Protein AF-A0A6G0Z7R0-F1 (afdb_monomer_lite)

Organism: Aphis craccivora (NCBI:txid307492)

Foldseek 3Di:
DDDDDDDDDDDPPVPPPPPDDDPPDDPPDDPDPDPDDPPPDDPPDPPDDPDVPCPPDPVPPPPDPVPPPDDLVVCQVVQLVVVVVVCVVVVHDCPPPVNVCVSSVVSVVVCVVPVCVVDDPVVVVVVPDD

pLDDT: mean 70.51, std 20.61, range [37.28, 98.38]

Radius of gyration: 33.24 Å; chains: 1; bounding box: 66×60×98 Å

InterPro domains:
  IPR001474 GTP cyclohydrolase I [PTHR11109] (44-123)
  IPR020602 GTP cyclohydrolase I domain [PF01227] (81-126)
  IPR043134 GTP cyclohydrolase I, N-terminal domain [G3DSA:1.10.286.10] (66-122)

Secondary structure (DSSP, 8-state):
------------GGGGGSS-PPPP----------------S-----TT---TT-TT-GGGS-S-----PPPTTTTHHHHHHHHHHHHHHTT--TTSTTTTTHHHHHHHHHHHHTGGGG--HHHHHTTS--

Sequence (130 aa):
MATTVSNGNGTDVVSLLKKNKPPALKKLASWKDENEFDDTGNPKTPRTSTTPGHEHCTFHHDLELDHKPPTREALLPDMTDSYKMLLSALGENPDRQGLLKTPERAAKAMLFFTKGYDQTLTAQVLCKTD

Structure (mmCIF, N/CA/C/O backbone):
data_AF-A0A6G0Z7R0-F1
#
_entry.id   AF-A0A6G0Z7R0-F1
#
loop_
_atom_site.group_PDB
_atom_site.id
_atom_site.type_symbol
_atom_site.label_atom_id
_atom_site.label_alt_id
_atom_site.label_comp_id
_atom_site.label_asym_id
_atom_site.label_entity_id
_atom_site.label_seq_id
_atom_site.pdbx_PDB_ins_code
_atom_site.Cartn_x
_atom_site.Cartn_y
_atom_site.Cartn_z
_atom_site.occupancy
_atom_site.B_iso_or_equiv
_atom_site.auth_seq_id
_atom_site.auth_comp_id
_atom_site.auth_asym_id
_atom_site.auth_atom_id
_atom_site.pdbx_PDB_model_num
ATOM 1 N N . MET A 1 1 ? 47.713 -17.989 66.431 1.00 45.84 1 MET A N 1
ATOM 2 C CA . MET A 1 1 ? 47.863 -19.310 65.789 1.00 45.84 1 MET A CA 1
ATOM 3 C C . MET A 1 1 ? 47.874 -19.085 64.289 1.00 45.84 1 MET A C 1
ATOM 5 O O . MET A 1 1 ? 46.858 -18.675 63.750 1.00 45.84 1 MET A O 1
ATOM 9 N N . ALA A 1 2 ? 49.042 -19.217 63.662 1.00 42.66 2 ALA A N 1
ATOM 10 C CA . ALA A 1 2 ? 49.194 -19.171 62.212 1.00 42.66 2 ALA A CA 1
ATOM 11 C C . ALA A 1 2 ? 49.087 -20.605 61.684 1.00 42.66 2 ALA A C 1
ATOM 13 O O . ALA A 1 2 ? 49.765 -21.491 62.205 1.00 42.66 2 ALA A O 1
ATOM 14 N N . THR A 1 3 ? 48.239 -20.824 60.683 1.00 56.22 3 THR A N 1
ATOM 15 C CA . THR A 1 3 ? 48.119 -22.109 59.989 1.00 56.22 3 THR A CA 1
ATOM 16 C C . THR A 1 3 ? 48.522 -21.917 58.534 1.00 56.22 3 THR A C 1
ATOM 18 O O . THR A 1 3 ? 48.097 -20.973 57.872 1.00 56.22 3 THR A O 1
ATOM 21 N N . THR A 1 4 ? 49.384 -22.817 58.082 1.00 52.50 4 THR A N 1
ATOM 22 C CA . THR A 1 4 ? 50.097 -22.819 56.806 1.00 52.50 4 THR A CA 1
ATOM 23 C C . THR A 1 4 ? 49.528 -23.916 55.884 1.00 52.50 4 THR A C 1
ATOM 25 O O . THR A 1 4 ? 49.108 -24.952 56.390 1.00 52.50 4 THR A O 1
ATOM 28 N N . VAL A 1 5 ? 49.670 -23.719 54.558 1.00 51.12 5 VAL A N 1
ATOM 29 C CA . VAL A 1 5 ? 49.604 -24.687 53.417 1.00 51.12 5 VAL A CA 1
ATOM 30 C C . VAL A 1 5 ? 48.183 -25.228 53.100 1.00 51.12 5 VAL A C 1
ATOM 32 O O . VAL A 1 5 ? 47.462 -25.657 53.985 1.00 51.12 5 VAL A O 1
ATOM 35 N N . SER A 1 6 ? 47.669 -25.246 51.862 1.00 46.50 6 SER A N 1
ATOM 36 C CA . SER A 1 6 ? 48.296 -25.816 50.664 1.00 46.50 6 SER A CA 1
ATOM 37 C C . SER A 1 6 ? 47.703 -25.341 49.333 1.00 46.50 6 SER A C 1
ATOM 39 O O . SER A 1 6 ? 46.499 -25.159 49.187 1.00 46.50 6 SER A O 1
ATOM 41 N N . ASN A 1 7 ? 48.612 -25.235 48.361 1.00 46.75 7 ASN A N 1
ATOM 42 C CA . ASN A 1 7 ? 48.421 -25.205 46.912 1.00 46.75 7 ASN A CA 1
ATOM 43 C C . ASN A 1 7 ? 47.394 -26.230 46.402 1.00 46.75 7 ASN A C 1
ATOM 45 O O . ASN A 1 7 ? 47.394 -27.376 46.849 1.00 46.75 7 ASN A O 1
ATOM 49 N N . GLY A 1 8 ? 46.643 -25.869 45.358 1.00 42.81 8 GLY A N 1
ATOM 50 C CA . GLY A 1 8 ? 45.856 -26.846 44.611 1.00 42.81 8 GLY A CA 1
ATOM 51 C C . GLY A 1 8 ? 45.019 -26.264 43.477 1.00 42.81 8 GLY A C 1
ATOM 52 O O . GLY A 1 8 ? 43.850 -25.964 43.665 1.00 42.81 8 GLY A O 1
ATOM 53 N N . ASN A 1 9 ? 45.628 -26.240 42.292 1.00 42.56 9 ASN A N 1
ATOM 54 C CA . ASN A 1 9 ? 45.001 -26.408 40.977 1.00 42.56 9 ASN A CA 1
ATOM 55 C C . ASN A 1 9 ? 44.260 -25.210 40.368 1.00 42.56 9 ASN A C 1
ATOM 57 O O . ASN A 1 9 ? 43.034 -25.115 40.371 1.00 42.56 9 ASN A O 1
ATOM 61 N N . GLY A 1 10 ? 45.047 -24.379 39.675 1.00 51.78 10 GLY A N 1
ATOM 62 C CA . GLY A 1 10 ? 44.566 -23.674 38.495 1.00 51.78 10 GLY A CA 1
ATOM 63 C C . GLY A 1 10 ? 44.028 -24.684 37.482 1.00 51.78 10 GLY A C 1
ATOM 64 O O . GLY A 1 10 ? 44.737 -25.592 37.051 1.00 51.78 10 GLY A O 1
ATOM 65 N N . THR A 1 11 ? 42.753 -24.547 37.139 1.00 53.03 11 THR A N 1
ATOM 66 C CA . THR A 1 11 ? 42.168 -25.237 35.994 1.00 53.03 11 THR A CA 1
ATOM 67 C C . THR A 1 11 ? 42.055 -24.220 34.871 1.00 53.03 11 THR A C 1
ATOM 69 O O . THR A 1 11 ? 41.204 -23.335 34.871 1.00 53.03 11 THR A O 1
ATOM 72 N N . ASP A 1 12 ? 42.997 -24.322 33.935 1.00 50.69 12 ASP A N 1
ATOM 73 C CA . ASP A 1 12 ? 42.991 -23.615 32.664 1.00 50.69 12 ASP A CA 1
ATOM 74 C C . ASP A 1 12 ? 41.655 -23.840 31.943 1.00 50.69 12 ASP A C 1
ATOM 76 O O . ASP A 1 12 ? 41.399 -24.895 31.352 1.00 50.69 12 ASP A O 1
ATOM 80 N N . VAL A 1 13 ? 40.815 -22.806 31.922 1.00 53.78 13 VAL A N 1
ATOM 81 C CA . VAL A 1 13 ? 39.567 -22.750 31.136 1.00 53.78 13 VAL A CA 1
ATOM 82 C C . VAL A 1 13 ? 39.806 -22.912 29.623 1.00 53.78 13 VAL A C 1
ATOM 84 O O . VAL A 1 13 ? 38.876 -23.151 28.858 1.00 53.78 13 VAL A O 1
ATOM 87 N N . VAL A 1 14 ? 41.069 -22.864 29.189 1.00 56.28 14 VAL A N 1
ATOM 88 C CA . VAL A 1 14 ? 41.532 -23.086 27.810 1.00 56.28 14 VAL A CA 1
ATOM 89 C C . VAL A 1 14 ? 41.363 -24.552 27.355 1.00 56.28 14 VAL A C 1
ATOM 91 O O . VAL A 1 14 ? 41.351 -24.838 26.157 1.00 56.28 14 VAL A O 1
ATOM 94 N N . SER A 1 15 ? 41.170 -25.499 28.279 1.00 52.41 15 SER A N 1
ATOM 95 C CA . SER A 1 15 ? 41.087 -26.943 27.985 1.00 52.41 15 SER A CA 1
ATOM 96 C C . SER A 1 15 ? 39.715 -27.426 27.466 1.00 52.41 15 SER A C 1
ATOM 98 O O . SER A 1 15 ? 39.626 -28.459 26.798 1.00 52.41 15 SER A O 1
ATOM 100 N N . LEU A 1 16 ? 38.632 -26.673 27.692 1.00 53.16 16 LEU A N 1
ATOM 101 C CA . LEU A 1 16 ? 37.263 -27.124 27.379 1.00 53.16 16 LEU A CA 1
ATOM 102 C C . LEU A 1 16 ? 36.796 -26.856 25.935 1.00 53.16 16 LEU A C 1
ATOM 104 O O . LEU A 1 16 ? 35.736 -27.337 25.545 1.00 53.16 16 LEU A O 1
ATOM 108 N N . LEU A 1 17 ? 37.598 -26.180 25.101 1.00 57.62 17 LEU A N 1
ATOM 109 C CA . LEU A 1 17 ? 37.257 -25.891 23.696 1.00 57.62 17 LEU A CA 1
ATOM 110 C C . LEU A 1 17 ? 37.952 -26.820 22.678 1.00 57.62 17 LEU A C 1
ATOM 112 O O . LEU A 1 17 ? 37.962 -26.535 21.483 1.00 57.62 17 LEU A O 1
ATOM 116 N N . LYS A 1 18 ? 38.564 -27.937 23.103 1.00 57.69 18 LYS A N 1
ATOM 117 C CA . LYS A 1 18 ? 39.480 -28.698 22.224 1.00 57.69 18 LYS A CA 1
ATOM 118 C C . LYS A 1 18 ? 39.069 -30.118 21.831 1.00 57.69 18 LYS A C 1
ATOM 120 O O . LYS A 1 18 ? 39.929 -30.865 21.371 1.00 57.69 18 LYS A O 1
ATOM 125 N N . LYS A 1 19 ? 37.796 -30.521 21.950 1.00 60.41 19 LYS A N 1
ATOM 126 C CA . LYS A 1 19 ? 37.409 -31.912 21.609 1.00 60.41 19 LYS A CA 1
ATOM 127 C C . LYS A 1 19 ? 36.215 -32.164 20.696 1.00 60.41 19 LYS A C 1
ATOM 129 O O . LYS A 1 19 ? 35.975 -33.327 20.412 1.00 60.41 19 LYS A O 1
ATOM 134 N N . ASN A 1 20 ? 35.589 -31.152 20.099 1.00 53.03 20 ASN A N 1
ATOM 135 C CA . ASN A 1 20 ? 34.586 -31.403 19.058 1.00 53.03 20 ASN A CA 1
ATOM 136 C C . ASN A 1 20 ? 35.007 -30.736 17.748 1.00 53.03 20 ASN A C 1
ATOM 138 O O . ASN A 1 20 ? 34.547 -29.650 17.405 1.00 53.03 20 ASN A O 1
ATOM 142 N N . LYS A 1 21 ? 35.913 -31.389 17.010 1.00 53.50 21 LYS A N 1
ATOM 143 C CA . LYS A 1 21 ? 36.132 -31.047 15.602 1.00 53.50 21 LYS A CA 1
ATOM 144 C C . LYS A 1 21 ? 34.842 -31.419 14.860 1.00 53.50 21 LYS A C 1
ATOM 146 O O . LYS A 1 21 ? 34.454 -32.586 14.943 1.00 53.50 21 LYS A O 1
ATOM 151 N N . PRO A 1 22 ? 34.161 -30.488 14.172 1.00 58.34 22 PRO A N 1
ATOM 152 C CA . PRO A 1 22 ? 33.032 -30.868 13.339 1.00 58.34 22 PRO A CA 1
ATOM 153 C C . PRO A 1 22 ? 33.521 -31.873 12.285 1.00 58.34 22 PRO A C 1
ATOM 155 O O . PRO A 1 22 ? 34.684 -31.793 11.862 1.00 58.34 22 PRO A O 1
ATOM 158 N N . PRO A 1 23 ? 32.681 -32.839 11.874 1.00 62.16 23 PRO A N 1
ATOM 159 C CA . PRO A 1 23 ? 33.046 -33.747 10.799 1.00 62.16 23 PRO A CA 1
ATOM 160 C C . PRO A 1 23 ? 33.481 -32.920 9.588 1.00 62.16 23 PRO A C 1
ATOM 162 O O . PRO A 1 23 ? 32.877 -31.892 9.280 1.00 62.16 23 PRO A O 1
ATOM 165 N N . ALA A 1 24 ? 34.571 -33.341 8.942 1.00 64.44 24 ALA A N 1
ATOM 166 C CA . ALA A 1 24 ? 35.086 -32.665 7.763 1.00 64.44 24 ALA A CA 1
ATOM 167 C C . ALA A 1 24 ? 33.942 -32.479 6.760 1.00 64.44 24 ALA A C 1
ATOM 169 O O . ALA A 1 24 ? 33.289 -33.455 6.381 1.00 64.44 24 ALA A O 1
ATOM 170 N N . 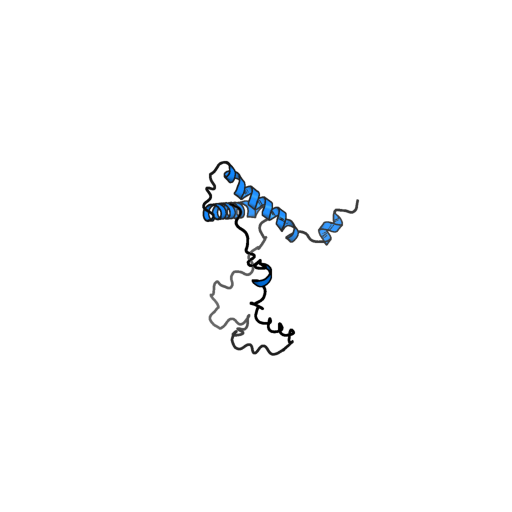LEU A 1 25 ? 33.694 -31.229 6.355 1.00 59.88 25 LEU A N 1
ATOM 171 C CA . LEU A 1 25 ? 32.793 -30.940 5.249 1.00 59.88 25 LEU A CA 1
ATOM 172 C C . LEU A 1 25 ? 33.288 -31.763 4.063 1.00 59.88 25 LEU A C 1
ATOM 174 O O . LEU A 1 25 ? 34.409 -31.571 3.583 1.00 59.88 25 LEU A O 1
ATOM 178 N N . LYS A 1 26 ? 32.472 -32.733 3.638 1.00 57.00 26 LYS A N 1
ATOM 179 C CA . LYS A 1 26 ? 32.718 -33.456 2.396 1.00 57.00 26 LYS A CA 1
ATOM 180 C C . LYS A 1 26 ? 32.849 -32.387 1.321 1.00 57.00 26 LYS A C 1
ATOM 182 O O . LYS A 1 26 ? 31.970 -31.538 1.198 1.00 57.00 26 LYS A O 1
ATOM 187 N N . LYS A 1 27 ? 33.992 -32.401 0.634 1.00 47.06 27 LYS A N 1
ATOM 188 C CA . LYS A 1 27 ? 34.348 -31.505 -0.466 1.00 47.06 27 LYS A CA 1
ATOM 189 C C . LYS A 1 27 ? 33.094 -31.273 -1.308 1.00 47.06 27 LYS A C 1
ATOM 191 O O . LYS A 1 27 ? 32.585 -32.237 -1.877 1.00 47.06 27 LYS A O 1
ATOM 196 N N . LEU A 1 28 ? 32.574 -30.040 -1.310 1.00 51.25 28 LEU A N 1
ATOM 197 C CA . LEU A 1 28 ? 31.496 -29.648 -2.210 1.00 51.25 28 LEU A CA 1
ATOM 198 C C . LEU A 1 28 ? 31.971 -30.057 -3.597 1.00 51.25 28 LEU A C 1
ATOM 200 O O . LEU A 1 28 ? 33.033 -29.612 -4.042 1.00 51.25 28 LEU A O 1
ATOM 204 N N . ALA A 1 29 ? 31.276 -31.033 -4.173 1.00 48.81 29 ALA A N 1
ATOM 205 C CA . ALA A 1 29 ? 31.665 -31.611 -5.434 1.00 48.81 29 ALA A CA 1
ATOM 206 C C . ALA A 1 29 ? 31.802 -30.463 -6.432 1.00 48.81 29 ALA A C 1
ATOM 208 O O . ALA A 1 29 ? 30.895 -29.647 -6.591 1.00 48.81 29 ALA A O 1
ATOM 209 N N . SER A 1 30 ? 32.995 -30.398 -7.024 1.00 38.28 30 SER A N 1
ATOM 210 C CA . SER A 1 30 ? 33.273 -29.708 -8.274 1.00 38.28 30 SER A CA 1
ATOM 211 C C . SER A 1 30 ? 32.035 -29.792 -9.147 1.00 38.28 30 SER A C 1
ATOM 213 O O . SER A 1 30 ? 31.529 -30.899 -9.339 1.00 38.28 30 SER A O 1
ATOM 215 N N . TRP A 1 31 ? 31.538 -28.647 -9.608 1.00 46.31 31 TRP A N 1
ATOM 216 C CA . TRP A 1 31 ? 30.410 -28.586 -10.524 1.00 46.31 31 TRP A CA 1
ATOM 217 C C . TRP A 1 31 ? 30.803 -29.445 -11.722 1.00 46.31 31 TRP A C 1
ATOM 219 O O . TRP A 1 31 ? 31.735 -29.112 -12.451 1.00 46.31 31 TRP A O 1
ATOM 229 N N . LYS A 1 32 ? 30.224 -30.640 -11.794 1.00 37.28 32 LYS A N 1
ATOM 230 C CA . LYS A 1 32 ? 30.399 -31.531 -12.922 1.00 37.28 32 LYS A CA 1
ATOM 231 C C . LYS A 1 32 ? 29.345 -31.107 -13.925 1.00 37.28 32 LYS A C 1
ATOM 233 O O . LYS A 1 32 ? 28.154 -31.219 -13.639 1.00 37.28 32 LYS A O 1
ATOM 238 N N . ASP A 1 33 ? 29.809 -30.592 -15.054 1.00 49.84 33 ASP A N 1
ATOM 239 C CA . ASP A 1 33 ? 29.032 -30.531 -16.282 1.00 49.84 33 ASP A CA 1
ATOM 240 C C . ASP A 1 33 ? 28.740 -31.971 -16.722 1.00 49.84 33 ASP A C 1
ATOM 242 O O . ASP A 1 33 ? 29.501 -32.563 -17.481 1.00 49.84 33 ASP A O 1
ATOM 246 N N . GLU A 1 34 ? 27.657 -32.554 -16.213 1.00 45.78 34 GLU A N 1
ATOM 247 C CA . GLU A 1 34 ? 27.089 -33.781 -16.769 1.00 45.78 34 GLU A CA 1
ATOM 248 C C . GLU A 1 34 ? 25.832 -33.379 -17.542 1.00 45.78 34 GLU A C 1
ATOM 250 O O . GLU A 1 34 ? 24.730 -33.245 -17.005 1.00 45.78 34 GLU A O 1
ATOM 255 N N . ASN A 1 35 ? 26.047 -33.121 -18.831 1.00 53.44 35 ASN A N 1
ATOM 256 C CA . ASN A 1 35 ? 25.012 -33.122 -19.850 1.00 53.44 35 ASN A CA 1
ATOM 257 C C . ASN A 1 35 ? 24.425 -34.537 -19.962 1.00 53.44 35 ASN A C 1
ATOM 259 O O . ASN A 1 35 ? 24.814 -35.270 -20.860 1.00 53.44 35 ASN A O 1
ATOM 263 N N . GLU A 1 36 ? 23.508 -34.914 -19.070 1.00 51.75 36 GLU A N 1
ATOM 264 C CA . GLU A 1 36 ? 22.486 -35.941 -19.327 1.00 51.75 36 GLU A CA 1
ATOM 265 C C . GLU A 1 36 ? 21.384 -35.850 -18.257 1.00 51.75 36 GLU A C 1
ATOM 267 O O . GLU A 1 36 ? 21.331 -36.609 -17.292 1.00 51.75 36 GLU A O 1
ATOM 272 N N . PHE A 1 37 ? 20.511 -34.849 -18.391 1.00 52.91 37 PHE A N 1
ATOM 273 C CA . PHE A 1 37 ? 19.244 -34.830 -17.663 1.00 52.91 37 PHE A CA 1
ATOM 274 C C . PHE A 1 37 ? 18.294 -35.791 -18.384 1.00 52.91 37 PHE A C 1
ATOM 276 O O . PHE A 1 37 ? 17.694 -35.430 -19.398 1.00 52.91 37 PHE A O 1
ATOM 283 N N . ASP A 1 38 ? 18.211 -37.030 -17.899 1.00 54.12 38 ASP A N 1
ATOM 284 C CA . ASP A 1 38 ? 17.129 -37.949 -18.253 1.00 54.12 38 ASP A CA 1
ATOM 285 C C . ASP A 1 38 ? 15.811 -37.333 -17.756 1.00 54.12 38 ASP A C 1
ATOM 287 O O . ASP A 1 38 ? 15.472 -37.386 -16.574 1.00 54.12 38 ASP A O 1
ATOM 291 N N . ASP A 1 39 ? 15.114 -36.651 -18.666 1.00 55.62 39 ASP A N 1
ATOM 292 C CA . ASP A 1 39 ? 13.825 -35.991 -18.451 1.00 55.62 39 ASP A CA 1
ATOM 293 C C . ASP A 1 39 ? 12.709 -37.047 -18.393 1.00 55.62 39 ASP A C 1
ATOM 295 O O . ASP A 1 39 ? 11.793 -37.088 -19.220 1.00 55.62 39 ASP A O 1
ATOM 299 N N . THR A 1 40 ? 12.795 -37.957 -17.424 1.00 62.41 40 THR A N 1
ATOM 300 C CA . THR A 1 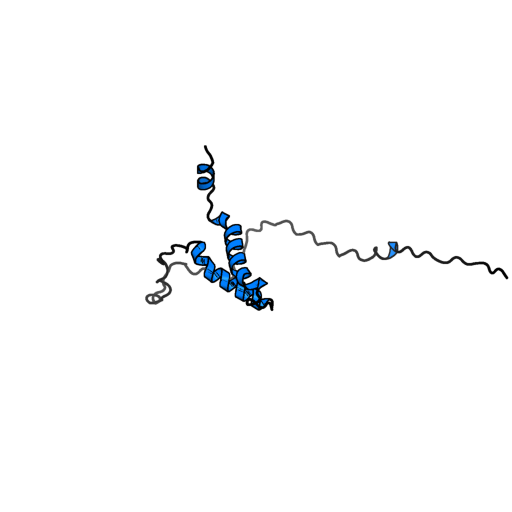40 ? 11.735 -38.916 -17.119 1.00 62.41 40 THR A CA 1
ATOM 301 C C . THR A 1 40 ? 10.708 -38.257 -16.205 1.00 62.41 40 THR A C 1
ATOM 303 O O . THR A 1 40 ? 10.678 -38.478 -14.996 1.00 62.41 40 THR A O 1
ATOM 306 N N . GLY A 1 41 ? 9.812 -37.452 -16.789 1.00 58.56 41 GLY A N 1
ATOM 307 C CA . GLY A 1 41 ? 8.540 -37.182 -16.110 1.00 58.56 41 GLY A CA 1
ATOM 308 C C . GLY A 1 41 ? 7.720 -35.959 -16.491 1.00 58.56 41 GLY A C 1
ATOM 309 O O . GLY A 1 41 ? 6.592 -35.876 -16.010 1.00 58.56 41 GLY A O 1
ATOM 310 N N . ASN A 1 42 ? 8.188 -35.031 -17.331 1.00 58.62 42 ASN A N 1
ATOM 311 C CA . ASN A 1 42 ? 7.306 -33.955 -17.790 1.00 58.62 42 ASN A CA 1
ATOM 312 C C . ASN A 1 42 ? 6.710 -34.303 -19.167 1.00 58.62 42 ASN A C 1
ATOM 314 O O . ASN A 1 42 ? 7.445 -34.301 -20.160 1.00 58.62 42 ASN A O 1
ATOM 318 N N . PRO A 1 43 ? 5.403 -34.613 -19.284 1.00 53.53 43 PRO A N 1
ATOM 319 C CA . PRO A 1 43 ? 4.798 -34.834 -20.587 1.00 53.53 43 PRO A CA 1
ATOM 320 C C . PRO A 1 43 ? 4.889 -33.539 -21.399 1.00 53.53 43 PRO A C 1
ATOM 322 O O . PRO A 1 43 ? 4.238 -32.539 -21.094 1.00 53.53 43 PRO A O 1
ATOM 325 N N . LYS A 1 44 ? 5.708 -33.561 -22.455 1.00 56.34 44 LYS A N 1
ATOM 326 C CA . LYS A 1 44 ? 5.758 -32.513 -23.477 1.00 56.34 44 LYS A CA 1
ATOM 327 C C . LYS A 1 44 ? 4.453 -32.566 -24.263 1.00 56.34 44 LYS A C 1
ATOM 329 O O . LYS A 1 44 ? 4.382 -33.175 -25.328 1.00 56.34 44 LYS A O 1
ATOM 334 N N . THR A 1 45 ? 3.397 -31.963 -23.727 1.00 51.03 45 THR A N 1
ATOM 335 C CA . THR A 1 45 ? 2.225 -31.656 -24.540 1.00 51.03 45 THR A CA 1
ATOM 336 C C . THR A 1 45 ? 2.669 -30.665 -25.622 1.00 51.03 45 THR A C 1
ATOM 338 O O . THR A 1 45 ? 3.403 -29.713 -25.327 1.00 51.03 45 THR A O 1
ATOM 341 N N . PRO A 1 46 ? 2.297 -30.870 -26.897 1.00 54.22 46 PRO A N 1
ATOM 342 C CA . PRO A 1 46 ? 2.481 -29.841 -27.905 1.00 54.22 46 PRO A CA 1
ATOM 343 C C . PRO A 1 46 ? 1.749 -28.591 -27.418 1.00 54.22 46 PRO A C 1
ATOM 345 O O . PRO A 1 46 ? 0.544 -28.637 -27.179 1.00 54.22 46 PRO A O 1
ATOM 348 N N . ARG A 1 47 ? 2.455 -27.465 -27.261 1.00 55.72 47 ARG A N 1
ATOM 349 C CA . ARG A 1 47 ? 1.820 -26.207 -26.824 1.00 55.72 47 ARG A CA 1
ATOM 350 C C . ARG A 1 47 ? 0.769 -25.680 -27.802 1.00 55.72 47 ARG A C 1
ATOM 352 O O . ARG A 1 47 ? 0.092 -24.713 -27.485 1.00 55.72 47 ARG A O 1
ATOM 359 N N . THR A 1 48 ? 0.613 -26.289 -28.972 1.00 55.12 48 THR A N 1
ATOM 360 C CA . THR A 1 48 ? -0.333 -25.849 -29.994 1.00 55.12 48 THR A CA 1
ATOM 361 C C . THR A 1 48 ? -0.787 -27.039 -30.837 1.00 55.12 48 THR A C 1
ATOM 363 O O . THR A 1 48 ? -0.378 -27.215 -31.981 1.00 55.12 48 THR A O 1
ATOM 366 N N . SER A 1 49 ? -1.629 -27.898 -30.288 1.00 50.09 49 SER A N 1
ATOM 367 C CA . SER A 1 49 ? -2.504 -28.704 -31.136 1.00 50.09 49 SER A CA 1
ATOM 368 C C . SER A 1 49 ? -3.785 -28.941 -30.370 1.00 50.09 49 SER A C 1
ATOM 370 O O . SER A 1 49 ? -3.868 -29.850 -29.547 1.00 50.09 49 SER A O 1
ATOM 372 N N . THR A 1 50 ? -4.752 -28.064 -30.608 1.00 54.03 50 THR A N 1
ATOM 373 C CA . THR A 1 50 ? -6.154 -28.258 -30.261 1.00 54.03 50 THR A CA 1
ATOM 374 C C . THR A 1 50 ? -6.542 -29.673 -30.677 1.00 54.03 50 THR A C 1
ATOM 376 O O . THR A 1 50 ? -6.637 -29.983 -31.864 1.00 54.03 50 THR A O 1
ATOM 379 N N . THR A 1 51 ? -6.693 -30.564 -29.704 1.00 56.34 51 THR A N 1
ATOM 380 C CA . THR A 1 51 ? -7.356 -31.846 -29.915 1.00 56.34 51 THR A CA 1
ATOM 381 C C . THR A 1 51 ? -8.761 -31.569 -30.464 1.00 56.34 51 THR A C 1
ATOM 383 O O . THR A 1 51 ? -9.395 -30.602 -30.024 1.00 56.34 51 THR A O 1
ATOM 386 N N . PRO A 1 52 ? -9.283 -32.383 -31.403 1.00 56.31 52 PRO A N 1
ATOM 387 C CA . PRO A 1 52 ? -10.686 -32.289 -31.801 1.00 56.31 52 PRO A CA 1
ATOM 388 C C . PRO A 1 52 ? -11.558 -32.419 -30.542 1.00 56.31 52 PRO A C 1
ATOM 390 O O . PRO A 1 52 ? -11.483 -33.438 -29.856 1.00 56.31 52 PRO A O 1
ATOM 393 N N . GLY A 1 53 ? -12.298 -31.361 -30.189 1.00 56.69 53 GLY A N 1
ATOM 394 C CA . GLY A 1 53 ? -13.106 -31.289 -28.960 1.00 56.69 53 GLY A CA 1
ATOM 395 C C . GLY A 1 53 ? -12.768 -30.162 -27.969 1.00 56.69 53 GLY A C 1
ATOM 396 O O . GLY A 1 53 ? -13.470 -30.024 -26.974 1.00 56.69 53 GLY A O 1
ATOM 397 N N . HIS A 1 54 ? -11.753 -29.325 -28.219 1.00 57.09 54 HIS A N 1
ATOM 398 C CA . HIS A 1 54 ? -11.464 -28.121 -27.406 1.00 57.09 54 HIS A CA 1
ATOM 399 C C . HIS A 1 54 ? -11.962 -26.820 -28.075 1.00 57.09 54 HIS A C 1
ATOM 401 O O . HIS A 1 54 ? -11.425 -25.735 -27.869 1.00 57.09 54 HIS A O 1
ATOM 407 N N . GLU A 1 55 ? -12.990 -26.934 -28.915 1.00 62.19 55 GLU A N 1
ATOM 408 C CA . GLU A 1 55 ? -13.545 -25.839 -29.727 1.00 62.19 55 GLU A CA 1
ATOM 409 C C . GLU A 1 55 ? -14.430 -24.862 -28.941 1.00 62.19 55 GLU A C 1
ATOM 411 O O . GLU A 1 55 ? -14.735 -23.779 -29.430 1.00 62.19 55 GLU A O 1
ATOM 416 N N . HIS A 1 56 ? -14.788 -25.209 -27.701 1.00 54.81 56 HIS A N 1
ATOM 417 C CA . HIS A 1 56 ? -15.623 -24.379 -26.829 1.00 54.81 56 HIS A CA 1
ATOM 418 C C . HIS A 1 56 ? -14.989 -24.039 -25.477 1.00 54.81 56 HIS A C 1
ATOM 420 O O . HIS A 1 56 ? -15.662 -23.522 -24.584 1.00 54.81 56 HIS A O 1
ATOM 426 N N . CYS A 1 57 ? -13.698 -24.311 -25.302 1.00 57.31 57 CYS A N 1
ATOM 427 C CA . CYS A 1 57 ? -13.033 -23.967 -24.058 1.00 57.31 57 CYS A CA 1
ATOM 428 C C . CYS A 1 57 ? -12.801 -22.458 -23.958 1.00 57.31 57 CYS A C 1
ATOM 430 O O . CYS A 1 57 ? -12.075 -21.857 -24.749 1.00 57.31 57 CYS A O 1
ATOM 432 N N . THR A 1 58 ? -13.370 -21.877 -22.904 1.00 55.97 58 THR A N 1
ATOM 433 C CA . THR A 1 58 ? -13.215 -20.478 -22.475 1.00 55.97 58 THR A CA 1
ATOM 434 C C . THR A 1 58 ? -11.763 -20.085 -22.190 1.00 55.97 58 THR A C 1
ATOM 436 O O . THR A 1 58 ? -11.457 -18.905 -22.095 1.00 55.97 58 THR A O 1
ATOM 439 N N . PHE A 1 59 ? -10.853 -21.061 -22.128 1.00 50.81 59 PHE A N 1
ATOM 440 C CA . PHE A 1 59 ? -9.413 -20.871 -21.953 1.00 50.81 59 PHE A CA 1
ATOM 441 C C . PHE A 1 59 ? -8.707 -20.218 -23.165 1.00 50.81 59 PHE A C 1
ATOM 443 O O . PHE A 1 59 ? -7.502 -19.987 -23.123 1.00 50.81 59 PHE A O 1
ATOM 450 N N . HIS A 1 60 ? -9.434 -19.922 -24.251 1.00 49.22 60 HIS A N 1
ATOM 451 C CA . HIS A 1 60 ? -8.923 -19.226 -25.443 1.00 49.22 60 HIS A CA 1
ATOM 452 C C . HIS A 1 60 ? -9.546 -17.838 -25.680 1.00 49.22 60 HIS A C 1
ATOM 454 O O . HIS A 1 60 ? -9.487 -17.325 -26.796 1.00 49.22 60 HIS A O 1
ATOM 460 N N . HIS A 1 61 ? -10.128 -17.204 -24.659 1.00 51.88 61 HIS A N 1
ATOM 461 C CA . HIS A 1 61 ? -10.595 -15.812 -24.753 1.00 51.88 61 HIS A CA 1
ATOM 462 C C . HIS A 1 61 ? -9.663 -14.776 -24.102 1.00 51.88 61 HIS A C 1
ATOM 464 O O . HIS A 1 61 ? -10.057 -13.629 -23.951 1.00 51.88 61 HIS A O 1
ATOM 470 N N . ASP A 1 62 ? -8.408 -15.132 -23.806 1.00 54.66 62 ASP A N 1
ATOM 471 C CA . ASP A 1 62 ? -7.547 -14.320 -22.927 1.00 54.66 62 ASP A CA 1
ATOM 472 C C . ASP A 1 62 ? -6.242 -13.798 -23.560 1.00 54.66 62 ASP A C 1
ATOM 474 O O . ASP A 1 62 ? -5.279 -13.532 -22.842 1.00 54.66 62 ASP A O 1
ATOM 478 N N . LEU A 1 63 ? -6.143 -13.642 -24.885 1.00 57.28 63 LEU A N 1
ATOM 479 C CA . LEU A 1 63 ? -4.902 -13.106 -25.488 1.00 57.28 63 LEU A CA 1
ATOM 480 C C . LEU A 1 63 ? -4.978 -11.688 -26.041 1.00 57.28 63 LEU A C 1
ATOM 482 O O . LEU A 1 63 ? -3.949 -11.152 -26.437 1.00 57.28 63 LEU A O 1
ATOM 486 N N . GLU A 1 64 ? -6.128 -11.034 -25.937 1.00 59.22 64 GLU A N 1
ATOM 487 C CA . GLU A 1 64 ? -6.215 -9.579 -26.076 1.00 59.22 64 GLU A CA 1
ATOM 488 C C . GLU A 1 64 ? -7.006 -9.012 -24.897 1.00 59.22 64 GLU A C 1
ATOM 490 O O . GLU A 1 64 ? -8.074 -8.425 -25.033 1.00 59.22 64 GLU A O 1
ATOM 495 N N . LEU A 1 65 ? -6.467 -9.197 -23.689 1.00 59.69 65 LEU A N 1
ATOM 496 C CA . LEU A 1 65 ? -6.672 -8.177 -22.673 1.00 59.69 65 LEU A CA 1
ATOM 497 C C . LEU A 1 65 ? -5.893 -6.962 -23.167 1.00 59.69 65 LEU A C 1
ATOM 499 O O . LEU A 1 65 ? -4.684 -7.068 -23.389 1.00 59.69 65 LEU A O 1
ATOM 503 N N . ASP A 1 66 ? -6.565 -5.825 -23.331 1.00 60.22 66 ASP A N 1
ATOM 504 C CA . ASP A 1 66 ? -5.936 -4.508 -23.410 1.00 60.22 66 ASP A CA 1
ATOM 505 C C . ASP A 1 66 ? -5.148 -4.271 -22.108 1.00 60.22 66 ASP A C 1
ATOM 507 O O . ASP A 1 66 ? -5.553 -3.532 -21.209 1.00 60.22 66 ASP A O 1
ATOM 511 N N . HIS A 1 67 ? -4.017 -4.960 -21.957 1.00 60.78 67 HIS A N 1
ATOM 512 C CA . HIS A 1 67 ? -3.097 -4.853 -20.842 1.00 60.78 67 HIS A CA 1
ATOM 513 C C . HIS A 1 67 ? -2.343 -3.540 -21.007 1.00 60.78 67 HIS A C 1
ATOM 515 O O . HIS A 1 67 ? -1.166 -3.486 -21.363 1.00 60.78 67 HIS A O 1
ATOM 521 N N . LYS A 1 68 ? -3.041 -2.446 -20.718 1.00 64.06 68 LYS A N 1
ATOM 522 C CA . LYS A 1 68 ? -2.400 -1.252 -20.201 1.00 64.06 68 LYS A CA 1
ATOM 523 C C . LYS A 1 68 ? -2.119 -1.554 -18.727 1.00 64.06 68 LYS A C 1
ATOM 525 O O . LYS A 1 68 ? -3.063 -1.520 -17.938 1.00 64.06 68 LYS A O 1
ATOM 530 N N . PRO A 1 69 ? -0.876 -1.894 -18.335 1.00 70.12 69 PRO A N 1
ATOM 531 C CA . PRO A 1 69 ? -0.576 -2.047 -16.921 1.00 70.12 69 PRO A CA 1
ATOM 532 C C . PRO A 1 69 ? -1.000 -0.755 -16.204 1.00 70.12 69 PRO A C 1
ATOM 534 O O . PRO A 1 69 ? -0.721 0.338 -16.721 1.00 70.12 69 PRO A O 1
ATOM 537 N N . PRO A 1 70 ? -1.729 -0.857 -15.079 1.00 78.94 70 PRO A N 1
ATOM 538 C CA . PRO A 1 70 ? -2.192 0.317 -14.358 1.00 78.94 70 PRO A CA 1
ATOM 539 C C . PRO A 1 70 ? -0.997 1.192 -13.969 1.00 78.94 70 PRO A C 1
ATOM 541 O O . PRO A 1 70 ? 0.103 0.695 -13.715 1.00 78.94 70 PRO A O 1
ATOM 544 N N . THR A 1 71 ? -1.192 2.513 -13.956 1.00 86.44 71 THR A N 1
ATOM 545 C CA . THR A 1 71 ? -0.124 3.429 -13.537 1.00 86.44 71 THR A CA 1
ATOM 546 C C . THR A 1 71 ? 0.222 3.183 -12.071 1.00 86.44 71 THR A C 1
ATOM 548 O O . THR A 1 71 ? -0.612 2.705 -11.302 1.00 86.44 71 THR A O 1
ATOM 551 N N . ARG A 1 72 ? 1.442 3.527 -11.645 1.00 86.44 72 ARG A N 1
ATOM 552 C CA . ARG A 1 72 ? 1.913 3.270 -10.270 1.00 86.44 72 ARG A CA 1
ATOM 553 C C . ARG A 1 72 ? 0.965 3.834 -9.209 1.00 86.44 72 ARG A C 1
ATOM 555 O O . ARG A 1 72 ? 0.777 3.233 -8.158 1.00 86.44 72 ARG A O 1
ATOM 562 N N . GLU A 1 73 ? 0.354 4.977 -9.492 1.00 86.81 73 GLU A N 1
ATOM 563 C CA . GLU A 1 73 ? -0.601 5.655 -8.618 1.00 86.81 73 GLU A CA 1
ATOM 564 C C . GLU A 1 73 ? -1.911 4.877 -8.489 1.00 86.81 73 GLU A C 1
ATOM 566 O O . GLU A 1 73 ? -2.512 4.879 -7.418 1.00 86.81 73 GLU A O 1
ATOM 571 N N . ALA A 1 74 ? -2.332 4.182 -9.547 1.00 91.00 74 ALA A N 1
ATOM 572 C CA . ALA A 1 74 ? -3.532 3.356 -9.532 1.00 91.00 74 ALA A CA 1
ATOM 573 C C . ALA A 1 74 ? -3.370 2.100 -8.657 1.00 91.00 74 ALA A C 1
ATOM 575 O O . ALA A 1 74 ? -4.367 1.591 -8.163 1.00 91.00 74 ALA A O 1
ATOM 576 N N . LEU A 1 75 ? -2.136 1.644 -8.395 1.00 92.12 75 LEU A N 1
ATOM 577 C CA . LEU A 1 75 ? -1.861 0.531 -7.472 1.00 92.12 75 LEU A CA 1
ATOM 578 C C . LEU A 1 75 ? -1.892 0.950 -5.992 1.00 92.12 75 LEU A C 1
ATOM 580 O O . LEU A 1 75 ? -1.903 0.091 -5.109 1.00 92.12 75 LEU A O 1
ATOM 584 N N . LEU A 1 76 ? -1.864 2.254 -5.686 1.00 95.12 76 LEU A N 1
ATOM 585 C CA . LEU A 1 76 ? -1.778 2.728 -4.300 1.00 95.12 76 LEU A CA 1
ATOM 586 C C . LEU A 1 76 ? -2.902 2.214 -3.385 1.00 95.12 76 LEU A C 1
ATOM 588 O O . LEU A 1 76 ? -2.565 1.836 -2.260 1.00 95.12 76 LEU A O 1
ATOM 592 N N . PRO A 1 77 ? -4.189 2.198 -3.789 1.00 96.50 77 PRO A N 1
ATOM 593 C CA . PRO A 1 77 ? -5.272 1.698 -2.940 1.00 96.50 77 PRO A CA 1
ATOM 594 C C . PRO A 1 77 ? -5.065 0.228 -2.553 1.00 96.50 77 PRO A C 1
ATOM 596 O O . PRO A 1 77 ? -4.999 -0.087 -1.365 1.00 96.50 77 PRO A O 1
ATOM 599 N N . ASP A 1 78 ? -4.818 -0.636 -3.537 1.00 96.81 78 ASP A N 1
ATOM 600 C CA . ASP A 1 78 ? -4.651 -2.080 -3.332 1.00 96.81 78 ASP A CA 1
ATOM 601 C C . ASP A 1 78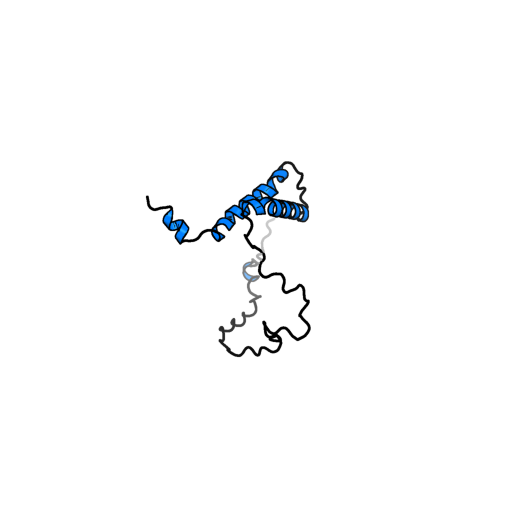 ? -3.427 -2.400 -2.462 1.00 96.81 78 ASP A C 1
ATOM 603 O O . ASP A 1 78 ? -3.474 -3.229 -1.545 1.00 96.81 78 ASP A O 1
ATOM 607 N N . MET A 1 79 ? -2.314 -1.696 -2.695 1.00 97.62 79 MET A N 1
ATOM 608 C CA . MET A 1 79 ? -1.118 -1.823 -1.860 1.00 97.62 79 MET A CA 1
ATOM 609 C C . MET A 1 79 ? -1.361 -1.321 -0.433 1.00 97.62 79 MET A C 1
ATOM 611 O O . MET A 1 79 ? -0.872 -1.921 0.525 1.00 97.62 79 MET A O 1
ATOM 615 N N . THR A 1 80 ? -2.112 -0.229 -0.271 1.00 98.06 80 THR A N 1
ATOM 616 C CA . THR A 1 80 ? -2.464 0.325 1.045 1.00 98.06 80 THR A CA 1
ATOM 617 C C . THR A 1 80 ? -3.287 -0.681 1.843 1.00 98.06 80 THR A C 1
ATOM 619 O O . THR A 1 80 ? -3.000 -0.908 3.020 1.00 98.06 80 THR A O 1
ATOM 622 N N . ASP A 1 81 ? -4.267 -1.329 1.220 1.00 98.06 81 ASP A N 1
ATOM 623 C CA . ASP A 1 81 ? -5.094 -2.327 1.897 1.00 98.06 81 ASP A CA 1
ATOM 624 C C . ASP A 1 81 ? -4.308 -3.602 2.219 1.00 98.06 81 ASP A C 1
ATOM 626 O O . ASP A 1 81 ? -4.410 -4.122 3.333 1.00 98.06 81 ASP A O 1
ATOM 630 N N . SER A 1 82 ? -3.402 -4.018 1.332 1.00 98.25 82 SER A N 1
ATOM 631 C CA . SER A 1 82 ? -2.455 -5.106 1.612 1.00 98.25 82 SER A CA 1
ATOM 632 C C . SER A 1 82 ? -1.588 -4.812 2.846 1.00 98.25 82 SER A C 1
ATOM 634 O O . SER A 1 82 ? -1.384 -5.678 3.700 1.00 98.25 82 SER A O 1
ATOM 636 N N . TYR A 1 83 ? -1.118 -3.570 3.002 1.00 98.38 83 TYR A N 1
ATOM 637 C CA . TYR 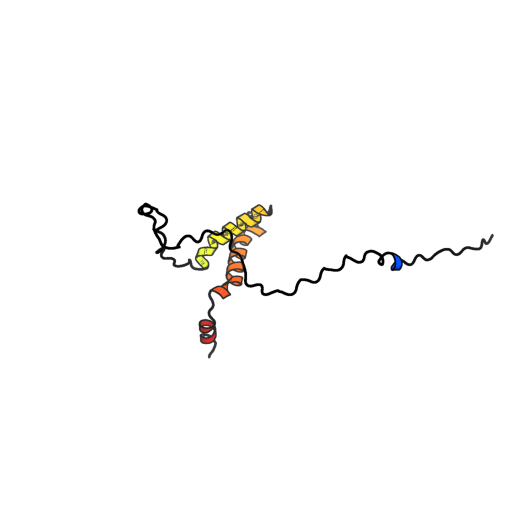A 1 83 ? -0.368 -3.154 4.189 1.00 98.38 83 TYR A CA 1
ATOM 638 C C . TYR A 1 83 ? -1.216 -3.103 5.463 1.00 98.38 83 TYR A C 1
ATOM 640 O O . TYR A 1 83 ? -0.704 -3.436 6.534 1.00 98.38 83 TYR A O 1
ATOM 648 N N . LYS A 1 84 ? -2.497 -2.720 5.381 1.00 98.00 84 LYS A N 1
ATOM 649 C CA . LYS A 1 84 ? -3.415 -2.821 6.530 1.00 98.00 84 LYS A CA 1
ATOM 650 C C . LYS A 1 84 ? -3.569 -4.273 6.970 1.00 98.00 84 LYS A C 1
ATOM 652 O O . LYS A 1 84 ? -3.419 -4.555 8.156 1.00 98.00 84 LYS A O 1
ATOM 657 N N . MET A 1 85 ? -3.796 -5.186 6.022 1.00 98.12 85 MET A N 1
ATOM 658 C CA . MET A 1 85 ? -3.899 -6.620 6.304 1.00 98.12 85 MET A CA 1
ATOM 659 C C . MET A 1 85 ? -2.623 -7.163 6.948 1.00 98.12 85 MET A C 1
ATOM 661 O O . MET A 1 85 ? -2.701 -7.917 7.915 1.00 98.12 85 MET A O 1
ATOM 665 N N . LEU A 1 86 ? -1.452 -6.744 6.458 1.00 98.25 86 LEU A N 1
ATOM 666 C CA . LEU A 1 86 ? -0.168 -7.123 7.043 1.00 98.25 86 LEU A CA 1
ATOM 667 C C . LEU A 1 86 ? -0.049 -6.672 8.505 1.00 98.25 86 LEU A C 1
ATOM 669 O O . LEU A 1 86 ? 0.356 -7.464 9.350 1.00 98.25 86 LEU A O 1
ATOM 673 N N . LEU A 1 87 ? -0.422 -5.429 8.823 1.00 97.69 87 LEU A N 1
ATOM 674 C CA . LEU A 1 87 ? -0.408 -4.932 10.205 1.00 97.69 87 LEU A CA 1
ATOM 675 C C . LEU A 1 87 ? -1.348 -5.751 11.100 1.00 97.69 87 LEU A C 1
ATOM 677 O O . LEU A 1 87 ? -0.943 -6.177 12.180 1.00 97.69 87 LEU A O 1
ATOM 681 N N . SER A 1 88 ? -2.561 -6.045 10.628 1.00 97.25 88 SER A N 1
ATOM 682 C CA . SER A 1 88 ? -3.498 -6.905 11.357 1.00 97.25 88 SER A CA 1
ATOM 683 C C . SER A 1 88 ? -2.953 -8.320 11.569 1.00 97.25 88 SER A C 1
ATOM 685 O O . SER A 1 88 ? -3.100 -8.873 12.656 1.00 97.25 88 SER A O 1
ATOM 687 N N . ALA A 1 89 ? -2.272 -8.897 10.574 1.00 98.06 89 ALA A N 1
ATOM 688 C CA . ALA A 1 89 ? -1.650 -10.219 10.682 1.00 98.06 89 ALA A CA 1
ATOM 689 C C . ALA A 1 89 ? -0.501 -10.260 11.706 1.00 98.06 89 ALA A C 1
ATOM 691 O O . ALA A 1 89 ? -0.246 -11.304 12.302 1.00 98.06 89 ALA A O 1
ATOM 692 N N . LEU A 1 90 ? 0.165 -9.127 11.945 1.00 97.62 90 LEU A N 1
ATOM 693 C CA . LEU A 1 90 ? 1.183 -8.976 12.988 1.00 97.62 90 LEU A CA 1
ATOM 694 C C . LEU A 1 90 ? 0.589 -8.781 14.395 1.00 97.62 90 LEU A C 1
ATOM 696 O O . LEU A 1 90 ? 1.340 -8.734 15.366 1.00 97.62 90 LEU A O 1
ATOM 700 N N . GLY A 1 91 ? -0.738 -8.674 14.521 1.00 97.62 91 GLY A N 1
ATOM 701 C CA . GLY A 1 91 ? -1.420 -8.390 15.786 1.00 97.62 91 GLY A CA 1
ATOM 702 C C . GLY A 1 91 ? -1.469 -6.903 16.152 1.00 97.62 91 GLY A C 1
ATOM 703 O O . GLY A 1 91 ? -1.820 -6.567 17.282 1.00 97.62 91 GLY A O 1
ATOM 704 N N . GLU A 1 92 ? -1.134 -6.005 15.221 1.00 97.50 92 GLU A N 1
ATOM 705 C CA . GLU A 1 92 ? -1.254 -4.559 15.418 1.00 97.50 92 GLU A CA 1
ATOM 706 C C . GLU A 1 92 ? -2.684 -4.068 15.150 1.00 97.50 92 GLU A C 1
ATOM 708 O O . GLU A 1 92 ? -3.430 -4.644 14.355 1.00 97.50 92 GLU A O 1
ATOM 713 N N . ASN A 1 93 ? -3.058 -2.949 15.780 1.00 96.50 93 ASN A N 1
ATOM 714 C CA . ASN A 1 93 ? -4.325 -2.272 15.504 1.00 96.50 93 ASN A CA 1
ATOM 715 C C . ASN A 1 93 ? -4.130 -1.173 14.431 1.00 96.50 93 ASN A C 1
ATOM 717 O O . ASN A 1 93 ? -3.559 -0.123 14.756 1.00 96.50 93 ASN A O 1
ATOM 721 N N . PRO A 1 94 ? -4.614 -1.358 13.184 1.00 95.31 94 PRO A N 1
ATOM 722 C CA . PRO A 1 94 ? -4.450 -0.375 12.108 1.00 95.31 94 PRO A CA 1
ATOM 723 C C . PRO A 1 94 ? -5.174 0.956 12.375 1.00 95.31 94 PRO A C 1
ATOM 725 O O . PRO A 1 94 ? -4.733 1.989 11.869 1.00 95.31 94 PRO A O 1
ATOM 728 N N . ASP A 1 95 ? -6.211 0.964 13.220 1.00 95.75 95 ASP A N 1
ATOM 729 C CA . ASP A 1 95 ? -6.984 2.166 13.570 1.00 95.75 95 ASP A CA 1
ATOM 730 C C . ASP A 1 95 ? -6.317 3.017 14.663 1.00 95.75 95 ASP A C 1
ATOM 732 O O . ASP A 1 95 ? -6.785 4.102 15.022 1.00 95.75 95 ASP A O 1
ATOM 736 N N . ARG A 1 96 ? -5.184 2.558 15.210 1.00 97.06 96 ARG A N 1
ATOM 737 C CA . ARG A 1 96 ? -4.403 3.326 16.182 1.00 97.06 96 ARG A CA 1
ATOM 738 C C . ARG A 1 96 ? -3.911 4.627 15.541 1.00 97.06 96 ARG A C 1
ATOM 740 O O . ARG A 1 96 ? -3.353 4.607 14.449 1.00 97.06 96 ARG A O 1
ATOM 747 N N . GLN A 1 97 ? -3.991 5.751 16.263 1.00 95.69 97 GLN A N 1
ATOM 748 C CA . GLN A 1 97 ? -3.614 7.089 15.764 1.00 95.69 97 GLN A CA 1
ATOM 749 C C . GLN A 1 97 ? -2.247 7.132 15.044 1.00 95.69 97 GLN A C 1
ATOM 751 O O . GLN A 1 97 ? -2.103 7.802 14.023 1.00 95.69 97 GLN A O 1
ATOM 756 N N . GLY A 1 98 ? -1.243 6.403 15.549 1.00 96.19 98 GLY A N 1
ATOM 757 C CA . GLY A 1 98 ? 0.092 6.331 14.937 1.00 96.19 98 GLY A CA 1
ATOM 758 C C . GLY A 1 98 ? 0.180 5.485 13.658 1.00 96.19 98 GLY A C 1
ATOM 759 O O . GLY A 1 98 ? 1.127 5.648 12.885 1.00 96.19 98 GLY A O 1
ATOM 760 N N . LEU A 1 99 ? -0.790 4.597 13.428 1.00 97.31 99 LEU A N 1
ATOM 761 C CA . LEU A 1 99 ? -0.831 3.648 12.316 1.00 97.31 99 LEU A CA 1
ATOM 762 C C . LEU A 1 99 ? -1.792 4.055 11.197 1.00 97.31 99 LEU A C 1
ATOM 764 O O . LEU A 1 99 ? -1.584 3.597 10.081 1.00 97.31 99 LEU A O 1
ATOM 768 N N . LEU A 1 100 ? -2.733 4.978 11.426 1.00 97.12 100 LEU A N 1
ATOM 769 C CA . LEU A 1 100 ? -3.724 5.397 10.418 1.00 97.12 100 LEU A CA 1
ATOM 770 C C . LEU A 1 100 ? -3.120 5.735 9.043 1.00 97.12 100 LEU A C 1
ATOM 772 O O . LEU A 1 100 ? -3.670 5.380 8.007 1.00 97.12 100 LEU A O 1
ATOM 776 N N . LYS A 1 101 ? -1.960 6.405 9.023 1.00 97.56 101 LYS A N 1
ATOM 777 C CA . LYS A 1 101 ? -1.251 6.776 7.783 1.00 97.56 101 LYS A CA 1
ATOM 778 C C . LYS A 1 101 ? -0.129 5.810 7.393 1.00 97.56 101 LYS A C 1
ATOM 780 O O . LYS A 1 101 ? 0.504 5.999 6.358 1.00 97.56 101 LYS A O 1
ATOM 785 N N . THR A 1 102 ? 0.178 4.809 8.215 1.00 98.12 102 THR A N 1
ATOM 786 C CA . THR A 1 102 ? 1.272 3.863 7.949 1.00 98.12 102 THR A CA 1
ATOM 787 C C . THR A 1 102 ? 1.065 3.069 6.659 1.00 98.12 102 THR A C 1
ATOM 789 O O . THR A 1 102 ? 2.012 3.045 5.874 1.00 98.12 102 THR A O 1
ATOM 792 N N . PRO A 1 103 ? -0.119 2.491 6.379 1.00 98.06 103 PRO A N 1
ATOM 793 C CA . PRO A 1 103 ? -0.326 1.707 5.165 1.00 98.06 103 PRO A CA 1
ATOM 794 C C . PRO A 1 103 ? -0.091 2.513 3.882 1.00 98.06 103 PRO A C 1
ATOM 796 O O . PRO A 1 103 ? 0.628 2.067 2.993 1.00 98.06 103 PRO A O 1
ATOM 799 N N . GLU A 1 104 ? -0.596 3.748 3.832 1.00 97.44 104 GLU A N 1
ATOM 800 C CA . GLU A 1 104 ? -0.425 4.642 2.681 1.00 97.44 104 GLU A CA 1
ATOM 801 C C . GLU A 1 104 ? 1.049 5.043 2.491 1.00 97.44 104 GLU A C 1
ATOM 803 O O . GLU A 1 104 ? 1.579 5.022 1.378 1.00 97.44 104 GLU A O 1
ATOM 8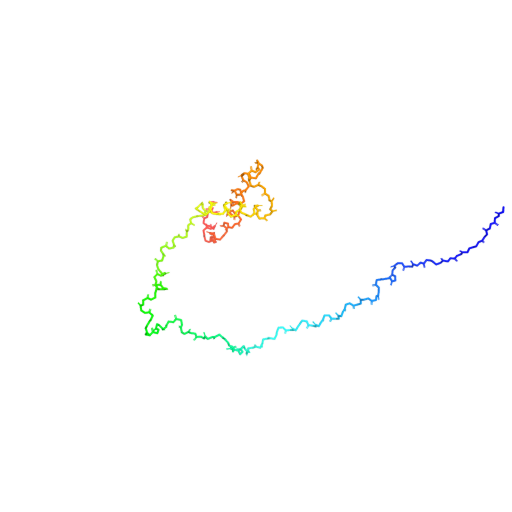08 N N . ARG A 1 105 ? 1.747 5.384 3.586 1.00 98.12 105 ARG A N 1
ATOM 809 C CA . ARG A 1 105 ? 3.182 5.716 3.540 1.00 98.12 105 ARG A CA 1
ATOM 810 C C . ARG A 1 105 ? 4.023 4.524 3.096 1.00 98.12 105 ARG A C 1
ATOM 812 O O . ARG A 1 105 ? 4.955 4.713 2.320 1.00 98.12 105 ARG A O 1
ATOM 819 N N . ALA A 1 106 ? 3.708 3.326 3.581 1.00 98.06 106 ALA A N 1
ATOM 820 C CA . ALA A 1 106 ? 4.417 2.104 3.226 1.00 98.06 106 ALA A CA 1
ATOM 821 C C . ALA A 1 106 ? 4.227 1.765 1.741 1.00 98.06 106 ALA A C 1
ATOM 823 O O . ALA A 1 106 ? 5.214 1.541 1.041 1.00 98.06 106 ALA A O 1
ATOM 824 N N . ALA A 1 107 ? 2.993 1.844 1.231 1.00 97.94 107 ALA A N 1
ATOM 825 C CA . ALA A 1 107 ? 2.701 1.670 -0.191 1.00 97.94 107 ALA A CA 1
ATOM 826 C C . ALA A 1 107 ? 3.487 2.667 -1.062 1.00 97.94 107 ALA A C 1
ATOM 828 O O . ALA A 1 107 ? 4.194 2.266 -1.988 1.00 97.94 107 ALA A O 1
ATOM 829 N N . LYS A 1 108 ? 3.460 3.962 -0.713 1.00 96.94 108 LYS A N 1
ATOM 830 C CA . LYS A 1 108 ? 4.234 5.005 -1.412 1.00 96.94 108 LYS A CA 1
ATOM 831 C C . LYS A 1 108 ? 5.743 4.752 -1.365 1.00 96.94 108 LYS A C 1
ATOM 833 O O . LYS A 1 108 ? 6.419 4.908 -2.380 1.00 96.94 108 LYS A O 1
ATOM 838 N N . ALA A 1 109 ? 6.274 4.347 -0.211 1.00 97.75 109 ALA A N 1
ATOM 839 C CA . ALA A 1 109 ? 7.690 4.026 -0.061 1.00 97.75 109 ALA A CA 1
ATOM 840 C C . ALA A 1 109 ? 8.094 2.841 -0.950 1.00 97.75 109 ALA A C 1
ATOM 842 O O . ALA A 1 109 ? 9.099 2.926 -1.653 1.00 97.75 109 ALA A O 1
ATOM 843 N N . MET A 1 110 ? 7.283 1.782 -1.005 1.00 97.31 110 MET A N 1
ATOM 844 C CA . MET A 1 110 ? 7.534 0.648 -1.901 1.00 97.31 110 MET A CA 1
ATOM 845 C C . MET A 1 110 ? 7.516 1.046 -3.367 1.00 97.31 110 MET A C 1
ATOM 847 O O . MET A 1 110 ? 8.399 0.636 -4.126 1.00 97.31 110 MET A O 1
ATOM 851 N N . LEU A 1 111 ? 6.549 1.870 -3.772 1.00 94.75 111 LEU A N 1
ATOM 852 C CA . LEU A 1 111 ? 6.512 2.380 -5.135 1.00 94.75 111 LEU A CA 1
ATOM 853 C C . LEU A 1 111 ? 7.745 3.236 -5.444 1.00 94.75 111 LEU A C 1
ATOM 855 O O . LEU A 1 111 ? 8.255 3.185 -6.560 1.00 94.75 111 LEU A O 1
ATOM 859 N N . PHE A 1 112 ? 8.270 3.978 -4.474 1.00 94.69 112 PHE A N 1
ATOM 860 C CA . PHE A 1 112 ? 9.509 4.724 -4.658 1.00 94.69 112 PHE A CA 1
ATOM 861 C C . PHE A 1 112 ? 10.737 3.809 -4.765 1.00 94.69 112 PHE A C 1
ATOM 863 O O . PHE A 1 112 ? 11.563 4.008 -5.655 1.00 94.69 112 PHE A O 1
ATOM 870 N N . PHE A 1 113 ? 10.863 2.794 -3.908 1.00 95.31 113 PHE A N 1
ATOM 871 C CA . PHE A 1 113 ? 11.995 1.858 -3.934 1.00 95.31 113 PHE A CA 1
ATOM 872 C C . PHE A 1 113 ? 12.041 1.020 -5.213 1.00 95.31 113 PHE A C 1
ATOM 874 O O . PHE A 1 113 ? 13.118 0.672 -5.687 1.00 95.31 113 PHE A O 1
ATOM 881 N N . THR A 1 114 ? 10.881 0.754 -5.807 1.00 94.50 114 THR A N 1
ATOM 882 C CA . THR A 1 114 ? 10.746 -0.042 -7.034 1.00 94.50 114 THR A CA 1
ATOM 883 C C . THR A 1 114 ? 10.577 0.809 -8.298 1.00 94.50 114 THR A C 1
ATOM 885 O O . THR A 1 114 ? 10.316 0.269 -9.368 1.00 94.50 114 THR A O 1
ATOM 888 N N . LYS A 1 115 ? 10.763 2.137 -8.229 1.00 92.19 115 LYS A N 1
ATOM 889 C CA . LYS A 1 115 ? 10.618 3.035 -9.396 1.00 92.19 115 LYS A CA 1
ATOM 890 C C . LYS A 1 115 ? 11.628 2.769 -10.520 1.00 92.19 115 LYS A C 1
ATOM 892 O O . LYS A 1 115 ? 11.426 3.217 -11.638 1.00 92.19 115 LYS A O 1
ATOM 897 N N . GLY A 1 116 ? 12.728 2.082 -10.211 1.00 92.12 116 GLY A N 1
ATOM 898 C CA . GLY A 1 116 ? 13.778 1.759 -11.177 1.00 92.12 116 GLY A CA 1
ATOM 899 C C . GLY A 1 116 ? 13.342 0.768 -12.257 1.00 92.12 116 GLY A C 1
ATOM 900 O O . GLY A 1 116 ? 13.935 0.774 -13.326 1.00 92.12 116 GLY A O 1
ATOM 901 N N . TYR A 1 117 ? 12.296 -0.035 -12.023 1.00 91.25 117 TYR A N 1
ATOM 902 C CA . TYR A 1 117 ? 11.784 -0.968 -13.037 1.00 91.25 117 TYR A CA 1
ATOM 903 C C . TYR A 1 117 ? 11.208 -0.258 -14.267 1.00 91.25 117 TYR A C 1
ATOM 905 O O . TYR A 1 117 ? 11.270 -0.799 -15.365 1.00 91.25 117 TYR A O 1
ATOM 913 N N . ASP A 1 118 ? 10.718 0.970 -14.088 1.00 86.00 118 ASP A N 1
ATOM 914 C CA . ASP A 1 118 ? 10.144 1.782 -15.164 1.00 86.00 118 ASP A CA 1
ATOM 915 C C . ASP A 1 118 ? 11.186 2.727 -15.797 1.00 86.00 118 ASP A C 1
ATOM 917 O O . ASP A 1 118 ? 10.869 3.503 -16.699 1.00 86.00 118 ASP A O 1
ATOM 921 N N . GLN A 1 119 ? 12.436 2.699 -15.318 1.00 87.06 119 GLN A N 1
ATOM 922 C CA . GLN A 1 119 ? 13.519 3.549 -15.812 1.00 87.06 119 GLN A CA 1
ATOM 923 C C . GLN A 1 119 ? 14.348 2.800 -16.852 1.00 87.06 119 GLN A C 1
ATOM 925 O O . GLN A 1 119 ? 14.898 1.733 -16.589 1.00 87.06 119 GLN A O 1
ATOM 930 N N . THR A 1 120 ? 14.501 3.395 -18.032 1.00 86.50 120 THR A N 1
ATOM 931 C CA . THR A 1 120 ? 15.422 2.905 -19.060 1.00 86.50 120 THR A CA 1
ATOM 932 C C . THR A 1 120 ? 16.674 3.779 -19.102 1.00 86.50 120 THR A C 1
ATOM 934 O O . THR A 1 120 ? 16.616 4.996 -18.914 1.00 86.50 120 THR A O 1
ATOM 937 N N . LEU A 1 121 ? 17.836 3.168 -19.357 1.00 82.50 121 LEU A N 1
ATOM 938 C CA . LEU A 1 121 ? 19.116 3.888 -19.426 1.00 82.50 121 LEU A CA 1
ATOM 939 C C . LEU A 1 121 ? 19.094 4.990 -20.493 1.00 82.50 121 LEU A C 1
ATOM 941 O O . LEU A 1 121 ? 19.623 6.076 -20.279 1.00 82.50 121 LEU A O 1
ATOM 945 N N . THR A 1 122 ? 18.430 4.731 -21.620 1.00 78.38 122 THR A N 1
ATOM 946 C CA . THR A 1 122 ? 18.252 5.694 -22.711 1.00 78.38 122 THR A CA 1
ATOM 947 C C . THR A 1 122 ? 17.428 6.907 -22.285 1.00 78.38 122 THR A C 1
ATOM 949 O O . THR A 1 122 ? 17.781 8.029 -22.640 1.00 78.38 122 THR A O 1
ATOM 952 N N . ALA A 1 123 ? 16.388 6.719 -21.469 1.00 64.56 123 ALA A N 1
ATOM 953 C CA . ALA A 1 123 ? 15.593 7.822 -20.934 1.00 64.56 123 ALA A CA 1
ATOM 954 C C . ALA A 1 123 ? 16.352 8.654 -19.881 1.00 64.56 123 ALA A C 1
ATOM 956 O O . ALA A 1 123 ? 16.134 9.858 -19.779 1.00 64.56 123 ALA A O 1
ATOM 957 N N . GLN A 1 124 ? 17.270 8.044 -19.121 1.00 59.03 124 GLN A N 1
ATOM 958 C CA . GLN A 1 124 ? 18.026 8.726 -18.060 1.00 59.03 124 GLN A CA 1
ATOM 959 C C . GLN A 1 124 ? 19.218 9.551 -18.584 1.00 59.03 124 GLN A C 1
ATOM 961 O O . GLN A 1 124 ? 19.662 10.488 -17.921 1.00 59.03 124 GLN A O 1
ATOM 966 N N . VAL A 1 125 ? 19.761 9.198 -19.754 1.00 59.78 125 VAL A N 1
ATOM 967 C CA . VAL A 1 125 ? 20.890 9.912 -20.381 1.00 59.78 125 VAL A CA 1
ATOM 968 C C . VAL A 1 125 ? 20.425 11.183 -21.105 1.00 59.78 125 VAL A C 1
ATOM 970 O O . VAL A 1 125 ? 21.171 12.154 -21.163 1.00 59.78 125 VAL A O 1
ATOM 973 N N . LEU A 1 126 ? 19.175 11.225 -21.575 1.00 56.75 126 LEU A N 1
ATOM 974 C CA . LEU A 1 126 ? 18.600 12.380 -22.280 1.00 56.75 126 LEU A CA 1
ATOM 975 C C . LEU A 1 126 ? 18.257 13.576 -21.373 1.00 56.75 126 LEU A C 1
ATOM 977 O O . LEU A 1 126 ? 18.116 14.684 -21.874 1.00 56.75 126 LEU A O 1
ATOM 981 N N . CYS A 1 127 ? 18.132 13.389 -20.055 1.00 52.09 127 CYS A N 1
ATOM 982 C CA . CYS A 1 127 ? 17.718 14.448 -19.123 1.00 52.09 127 CYS A CA 1
ATOM 983 C C . CYS A 1 127 ? 18.872 15.106 -18.341 1.00 52.09 127 CYS A C 1
ATOM 985 O O . CYS A 1 127 ? 18.618 15.774 -17.339 1.00 52.09 127 CYS A O 1
ATOM 987 N N . LYS A 1 128 ? 20.134 14.898 -18.752 1.00 53.69 128 LYS A N 1
ATOM 988 C CA . LYS A 1 128 ? 21.324 15.423 -18.047 1.00 53.69 128 LYS A CA 1
ATOM 989 C C . LYS A 1 128 ? 22.350 16.158 -18.912 1.00 53.69 128 LYS A C 1
ATOM 991 O O . LYS A 1 128 ? 23.414 16.495 -18.401 1.00 53.69 128 LYS A O 1
ATOM 996 N N . THR A 1 129 ? 22.069 16.398 -20.187 1.00 49.72 129 THR A N 1
ATOM 997 C CA . THR A 1 129 ? 22.945 17.200 -21.050 1.00 49.72 129 THR A CA 1
ATOM 998 C C . THR A 1 129 ? 22.347 18.586 -21.248 1.00 49.72 129 THR A C 1
ATOM 1000 O O . THR A 1 129 ? 21.677 18.811 -22.252 1.00 49.72 129 THR A O 1
ATOM 1003 N N . ASP A 1 130 ? 22.606 19.461 -20.276 1.00 47.88 130 ASP A N 1
ATOM 1004 C CA . ASP A 1 130 ? 22.591 20.923 -20.407 1.00 47.88 130 ASP A CA 1
ATOM 1005 C C . ASP A 1 130 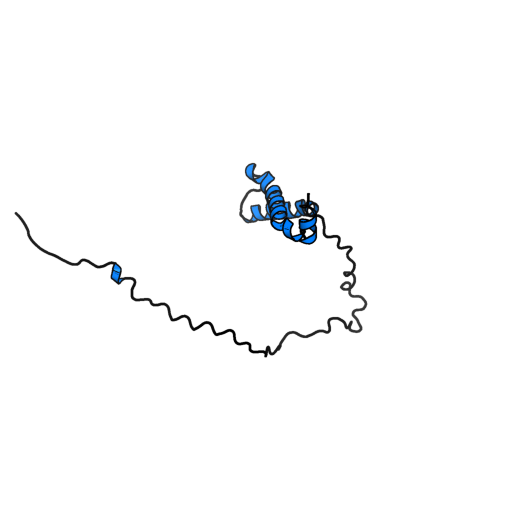? 24.009 21.444 -20.119 1.00 47.88 130 ASP A C 1
ATOM 1007 O O . ASP A 1 130 ? 24.649 20.900 -19.183 1.00 47.88 130 ASP A O 1
#